Protein AF-A0A7S1GRC2-F1 (afdb_monomer_lite)

Structure (mmCIF, N/CA/C/O backbone):
data_AF-A0A7S1GRC2-F1
#
_entry.id   AF-A0A7S1GRC2-F1
#
loop_
_atom_site.group_PDB
_atom_site.id
_atom_site.type_symbol
_atom_site.label_atom_id
_atom_site.label_alt_id
_atom_site.label_comp_id
_atom_site.label_asym_id
_atom_site.label_entity_id
_atom_site.label_seq_id
_atom_site.pdbx_PDB_ins_code
_atom_site.Cartn_x
_atom_site.Cartn_y
_atom_site.Cartn_z
_atom_site.occupancy
_atom_site.B_iso_or_equiv
_atom_site.auth_seq_id
_atom_site.auth_comp_id
_atom_site.auth_asym_id
_atom_site.auth_atom_id
_atom_site.pdbx_PDB_model_num
ATOM 1 N N . LEU A 1 1 ? -17.368 13.364 -3.546 1.00 74.38 1 LEU A N 1
ATOM 2 C CA . LEU A 1 1 ? -16.941 11.972 -3.269 1.00 74.38 1 LEU A CA 1
ATOM 3 C C . LEU A 1 1 ? -17.022 11.091 -4.507 1.00 74.38 1 LEU A C 1
ATOM 5 O O . LEU A 1 1 ? -15.966 10.751 -5.001 1.00 74.38 1 LEU A O 1
ATOM 9 N N . LEU A 1 2 ? -18.201 10.798 -5.073 1.00 79.88 2 LEU A N 1
ATOM 10 C CA . LEU A 1 2 ? -18.276 10.010 -6.320 1.00 79.88 2 LEU A CA 1
ATOM 11 C C . LEU A 1 2 ? -17.479 10.641 -7.474 1.00 79.88 2 LEU A C 1
ATOM 13 O O . LEU A 1 2 ? -16.689 9.953 -8.098 1.00 79.88 2 LEU A O 1
ATOM 17 N N . ILE A 1 3 ? -17.599 11.959 -7.668 1.00 84.06 3 ILE A N 1
ATOM 18 C CA . ILE A 1 3 ? -16.832 12.706 -8.683 1.00 84.06 3 ILE A CA 1
ATOM 19 C C . ILE A 1 3 ? -15.316 12.552 -8.474 1.00 84.06 3 ILE A C 1
ATOM 21 O O . ILE A 1 3 ? -14.601 12.247 -9.416 1.00 84.06 3 ILE A O 1
ATOM 25 N N . ILE A 1 4 ? -14.846 12.697 -7.232 1.00 82.44 4 ILE A N 1
ATOM 26 C CA . ILE A 1 4 ? -13.431 12.548 -6.846 1.00 82.44 4 ILE A CA 1
ATOM 27 C C . ILE A 1 4 ? -12.930 11.138 -7.182 1.00 82.44 4 ILE A C 1
ATOM 29 O O . ILE A 1 4 ? -11.916 10.976 -7.848 1.00 82.44 4 ILE A O 1
ATOM 33 N N . ILE A 1 5 ? -13.694 10.111 -6.798 1.00 81.12 5 ILE A N 1
ATOM 34 C CA . ILE A 1 5 ? -13.355 8.709 -7.069 1.00 81.12 5 ILE A CA 1
ATOM 35 C C . ILE A 1 5 ? -13.265 8.454 -8.578 1.00 81.12 5 ILE A C 1
ATOM 37 O O . ILE A 1 5 ? -12.352 7.769 -9.026 1.00 81.12 5 ILE A O 1
ATOM 41 N N . THR A 1 6 ? -14.181 9.013 -9.374 1.00 83.44 6 THR A N 1
ATOM 42 C CA . THR A 1 6 ? -14.139 8.873 -10.835 1.00 83.44 6 THR A CA 1
ATOM 43 C C . THR A 1 6 ? -12.935 9.590 -11.447 1.00 83.44 6 THR A C 1
ATOM 45 O O . THR A 1 6 ? -12.324 9.040 -12.361 1.00 83.44 6 THR A O 1
ATOM 48 N N . ILE A 1 7 ? -12.558 10.770 -10.939 1.00 85.88 7 ILE A N 1
ATOM 49 C CA . ILE A 1 7 ? -11.362 11.496 -11.396 1.00 85.88 7 ILE A CA 1
ATOM 50 C C . ILE A 1 7 ? -10.105 10.673 -11.104 1.00 85.88 7 ILE A C 1
ATOM 52 O O . ILE A 1 7 ? -9.347 10.392 -12.033 1.00 85.88 7 ILE A O 1
ATOM 56 N N . ILE A 1 8 ? -9.936 10.198 -9.866 1.00 84.00 8 ILE A N 1
ATOM 57 C CA . ILE A 1 8 ? -8.804 9.346 -9.471 1.00 84.00 8 ILE A CA 1
ATOM 58 C C . ILE A 1 8 ? -8.753 8.084 -10.343 1.00 84.00 8 ILE A C 1
ATOM 60 O O . ILE A 1 8 ? -7.721 7.787 -10.936 1.00 84.00 8 ILE A O 1
ATOM 64 N N . ALA A 1 9 ? -9.882 7.385 -10.510 1.00 82.69 9 ALA A N 1
ATOM 65 C CA . ALA A 1 9 ? -9.953 6.181 -11.340 1.00 82.69 9 ALA A CA 1
ATOM 66 C C . ALA A 1 9 ? -9.600 6.449 -12.814 1.00 82.69 9 ALA A C 1
ATOM 68 O O . ALA A 1 9 ? -8.971 5.614 -13.461 1.00 82.69 9 ALA A O 1
ATOM 69 N N . SER A 1 10 ? -9.983 7.610 -13.353 1.00 84.94 10 SER A N 1
ATOM 70 C CA . SER A 1 10 ? -9.620 8.000 -14.718 1.00 84.94 10 SER A CA 1
ATOM 71 C C . SER A 1 10 ? -8.130 8.330 -14.863 1.00 84.94 10 SER A C 1
ATOM 73 O O . SER A 1 10 ? -7.531 7.972 -15.876 1.00 84.94 10 SER A O 1
ATOM 75 N N . GLY A 1 11 ? -7.524 8.954 -13.847 1.00 83.38 11 GLY A N 1
ATOM 76 C CA . GLY A 1 11 ? -6.090 9.239 -13.807 1.00 83.38 11 GLY A CA 1
ATOM 77 C C . GLY A 1 11 ? -5.256 7.958 -13.751 1.00 83.38 11 GLY A C 1
ATOM 78 O O . GLY A 1 11 ? -4.355 7.792 -14.569 1.00 83.38 11 GLY A O 1
ATOM 79 N N . GLU A 1 12 ? -5.635 7.016 -12.884 1.00 82.19 12 GLU A N 1
ATOM 80 C CA . GLU A 1 12 ? -5.049 5.666 -12.803 1.00 82.19 12 GLU A CA 1
ATOM 81 C C . GLU A 1 12 ? -5.213 4.875 -14.109 1.00 82.19 12 GLU A C 1
ATOM 83 O O . GLU A 1 12 ? -4.323 4.150 -14.543 1.00 82.19 12 GLU A O 1
ATOM 88 N N . PHE A 1 13 ? -6.351 5.006 -14.790 1.00 82.94 13 PHE A N 1
ATOM 89 C CA . PHE A 1 13 ? -6.521 4.359 -16.089 1.00 82.94 13 PHE A CA 1
ATOM 90 C C . PHE A 1 13 ? -5.575 4.953 -17.144 1.00 82.94 13 PHE A C 1
ATOM 92 O O . PHE A 1 13 ? -5.016 4.224 -17.965 1.00 82.94 13 PHE A O 1
ATOM 99 N N . LEU A 1 14 ? -5.361 6.271 -17.115 1.00 83.88 14 LEU A N 1
ATOM 100 C CA . LEU A 1 14 ? -4.485 6.957 -18.062 1.00 83.88 14 LEU A CA 1
ATOM 101 C C . LEU A 1 14 ? -3.005 6.595 -17.866 1.00 83.88 14 LEU A C 1
ATOM 103 O O . LEU A 1 14 ? -2.286 6.467 -18.859 1.00 83.88 14 LEU A O 1
ATOM 107 N N . THR A 1 15 ? -2.554 6.401 -16.622 1.00 80.56 15 THR A N 1
ATOM 108 C CA . THR A 1 15 ? -1.181 5.949 -16.340 1.00 80.56 15 THR A CA 1
ATOM 109 C C . THR A 1 15 ? -0.932 4.561 -16.929 1.00 80.56 15 THR A C 1
ATOM 111 O O . THR A 1 15 ? 0.068 4.366 -17.618 1.00 80.56 15 THR A O 1
ATOM 114 N N . VAL A 1 16 ? -1.892 3.640 -16.794 1.00 78.44 16 VAL A N 1
ATOM 115 C CA . VAL A 1 16 ? -1.813 2.280 -17.361 1.00 78.44 16 VAL A CA 1
ATOM 116 C C . VAL A 1 16 ? -1.774 2.281 -18.893 1.00 78.44 16 VAL A C 1
ATOM 118 O O . VAL A 1 16 ? -1.035 1.500 -19.489 1.00 78.44 16 VAL A O 1
ATOM 121 N N . VAL A 1 17 ? -2.541 3.156 -19.550 1.00 80.00 17 VAL A N 1
ATOM 122 C CA . VAL A 1 17 ? -2.532 3.283 -21.023 1.00 80.00 17 VAL A CA 1
ATOM 123 C C . VAL A 1 17 ? -1.192 3.819 -21.544 1.00 80.00 17 VAL A C 1
ATOM 125 O O . VAL A 1 17 ? -0.809 3.526 -22.676 1.00 80.00 17 VAL A O 1
ATOM 128 N N . GLY A 1 18 ? -0.478 4.610 -20.740 1.00 73.19 18 GLY A N 1
ATOM 129 C CA . GLY A 1 18 ? 0.825 5.172 -21.097 1.00 73.19 18 GLY A CA 1
ATOM 130 C C . GLY A 1 18 ? 2.000 4.192 -21.001 1.00 73.19 18 GLY A C 1
ATOM 131 O O . GLY A 1 18 ? 3.103 4.565 -21.418 1.00 73.19 18 GLY A O 1
ATOM 132 N N . GLU A 1 19 ? 1.773 2.989 -20.469 1.00 75.50 19 GLU A N 1
ATOM 133 C CA . GLU A 1 19 ? 2.795 1.980 -20.191 1.00 75.50 19 GLU A CA 1
ATOM 134 C C . GLU A 1 19 ? 3.160 1.173 -21.449 1.00 75.50 19 GLU A C 1
ATOM 136 O O . GLU A 1 19 ? 2.293 0.635 -22.141 1.00 75.50 19 GLU A O 1
ATOM 141 N N . THR A 1 20 ? 4.455 1.056 -21.753 1.00 68.88 20 THR A N 1
ATOM 142 C CA . THR A 1 20 ? 4.938 0.367 -22.965 1.00 68.88 20 THR A CA 1
ATOM 143 C C . THR A 1 20 ? 4.944 -1.159 -22.841 1.00 68.88 20 THR A C 1
ATOM 145 O O . THR A 1 20 ? 4.831 -1.843 -23.855 1.00 68.88 20 THR A O 1
ATOM 148 N N . ASP A 1 21 ? 5.008 -1.696 -21.618 1.00 76.88 21 ASP A N 1
ATOM 149 C CA . ASP A 1 21 ? 5.055 -3.137 -21.316 1.00 76.88 21 ASP A CA 1
ATOM 150 C C . ASP A 1 21 ? 3.775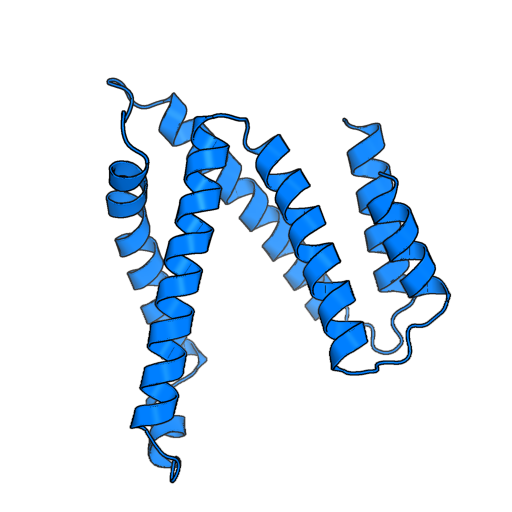 -3.630 -20.620 1.00 76.88 21 ASP A C 1
ATOM 152 O O . ASP A 1 21 ? 3.798 -4.299 -19.580 1.00 76.88 21 ASP A O 1
ATOM 156 N N . PHE A 1 22 ? 2.615 -3.302 -21.192 1.00 79.12 22 PHE A N 1
ATOM 157 C CA . PHE A 1 22 ? 1.337 -3.679 -20.596 1.00 79.12 22 PHE A CA 1
ATOM 158 C C . PHE A 1 22 ? 1.126 -5.206 -20.572 1.00 79.12 22 PHE A C 1
ATOM 160 O O . PHE A 1 22 ? 1.019 -5.869 -21.607 1.00 79.12 22 PHE A O 1
ATOM 167 N N . LYS A 1 23 ? 0.984 -5.769 -19.364 1.00 86.75 23 LYS A N 1
ATOM 168 C CA . LYS A 1 23 ? 0.609 -7.173 -19.134 1.00 86.75 23 LYS A CA 1
ATOM 169 C C . LYS A 1 23 ? -0.771 -7.261 -18.493 1.00 86.75 23 LYS A C 1
ATOM 171 O O . LYS A 1 23 ? -0.937 -6.974 -17.309 1.00 86.75 23 LYS A O 1
ATOM 176 N N . LEU A 1 24 ? -1.742 -7.776 -19.248 1.00 85.62 24 LEU A N 1
ATOM 177 C CA . LEU A 1 24 ? -3.136 -7.883 -18.804 1.00 85.62 24 LEU A CA 1
ATOM 178 C C . LEU A 1 24 ? -3.306 -8.708 -17.517 1.00 85.62 24 LEU A C 1
ATOM 180 O O . LEU A 1 24 ? -4.114 -8.355 -16.662 1.00 85.62 24 LEU A O 1
ATOM 184 N N . ILE A 1 25 ? -2.525 -9.780 -17.348 1.00 89.94 25 ILE A N 1
ATOM 185 C CA . ILE A 1 25 ? -2.598 -10.616 -16.142 1.00 89.94 25 ILE A CA 1
ATOM 186 C C . ILE A 1 25 ? -2.172 -9.844 -14.884 1.00 89.94 25 ILE A C 1
ATOM 188 O O . ILE A 1 25 ? -2.828 -9.957 -13.852 1.00 89.94 25 ILE A O 1
ATOM 192 N N . ALA A 1 26 ? -1.124 -9.019 -14.984 1.00 86.00 26 ALA A N 1
ATOM 193 C CA . ALA A 1 26 ? -0.628 -8.211 -13.874 1.00 86.00 26 ALA A CA 1
ATOM 194 C C . ALA A 1 26 ? -1.633 -7.108 -13.528 1.00 86.00 26 ALA A C 1
ATOM 196 O O . ALA A 1 26 ? -1.950 -6.906 -12.359 1.00 86.00 26 ALA A O 1
ATOM 197 N N . PHE A 1 27 ? -2.216 -6.472 -14.548 1.00 85.12 27 PHE A N 1
ATOM 198 C CA . PHE A 1 27 ? -3.284 -5.494 -14.361 1.00 85.12 27 PHE A CA 1
ATOM 199 C C . PHE A 1 27 ? -4.488 -6.088 -13.612 1.00 85.12 27 PHE A C 1
ATOM 201 O O . PHE A 1 27 ? -4.953 -5.514 -12.627 1.00 85.12 27 PHE A O 1
ATOM 208 N N . LEU A 1 28 ? -4.959 -7.274 -14.019 1.00 89.06 28 LEU A N 1
ATOM 209 C CA . LEU A 1 28 ? -6.089 -7.934 -13.361 1.00 89.06 28 LEU A CA 1
ATOM 210 C C . LEU A 1 28 ? -5.763 -8.327 -11.909 1.00 89.06 28 LEU A C 1
ATOM 212 O O . LEU A 1 28 ? -6.612 -8.189 -11.028 1.00 89.06 28 LEU A O 1
ATOM 216 N N . GLN A 1 29 ? -4.533 -8.780 -11.647 1.00 89.56 29 GLN A N 1
ATOM 217 C CA . GLN A 1 29 ? -4.061 -9.085 -10.293 1.00 89.56 29 GLN A CA 1
ATOM 218 C C . GLN A 1 29 ? -4.017 -7.837 -9.403 1.00 89.56 29 GLN A C 1
ATOM 220 O O . GLN A 1 29 ? -4.497 -7.897 -8.270 1.00 89.56 29 GLN A O 1
ATOM 225 N N . CYS A 1 30 ? -3.519 -6.704 -9.908 1.00 87.25 30 CYS A N 1
ATOM 226 C CA . CYS A 1 30 ? -3.522 -5.431 -9.181 1.00 87.25 30 CYS A CA 1
ATOM 227 C C . CYS A 1 30 ? -4.949 -4.957 -8.866 1.00 87.25 30 CYS A C 1
ATOM 229 O O . CYS A 1 30 ? -5.231 -4.554 -7.736 1.00 87.25 30 CYS A O 1
ATOM 231 N N . LEU A 1 31 ? -5.873 -5.072 -9.825 1.00 86.88 31 LEU A N 1
ATOM 232 C CA . LEU A 1 31 ? -7.274 -4.694 -9.629 1.00 86.88 31 LEU A CA 1
ATOM 233 C C . LEU A 1 31 ? -7.957 -5.567 -8.564 1.00 86.88 31 LEU A C 1
ATOM 235 O O . LEU A 1 31 ? -8.640 -5.052 -7.675 1.00 86.88 31 LEU A O 1
ATOM 239 N N . ALA A 1 32 ? -7.723 -6.882 -8.602 1.00 90.12 32 ALA A N 1
ATOM 240 C CA . ALA A 1 32 ? -8.225 -7.802 -7.585 1.00 90.12 32 ALA A CA 1
ATOM 241 C C . ALA A 1 32 ? -7.626 -7.506 -6.197 1.00 90.12 32 ALA A C 1
ATOM 243 O O . ALA A 1 32 ? -8.356 -7.486 -5.202 1.00 90.12 32 ALA A O 1
ATOM 244 N N . ALA A 1 33 ? -6.320 -7.227 -6.123 1.00 88.56 33 ALA A N 1
ATOM 245 C CA . ALA A 1 33 ? -5.637 -6.878 -4.879 1.00 88.56 33 ALA A CA 1
ATOM 246 C C . ALA A 1 33 ? -6.183 -5.577 -4.265 1.00 88.56 33 ALA A C 1
ATOM 248 O O . ALA A 1 33 ? -6.447 -5.534 -3.062 1.00 88.56 33 ALA A O 1
ATOM 249 N N . SER A 1 34 ? -6.422 -4.549 -5.085 1.00 86.06 34 SER A N 1
ATOM 250 C CA . SER A 1 34 ? -7.010 -3.279 -4.640 1.00 86.06 34 SER A CA 1
ATOM 251 C C . SER A 1 34 ? -8.427 -3.471 -4.085 1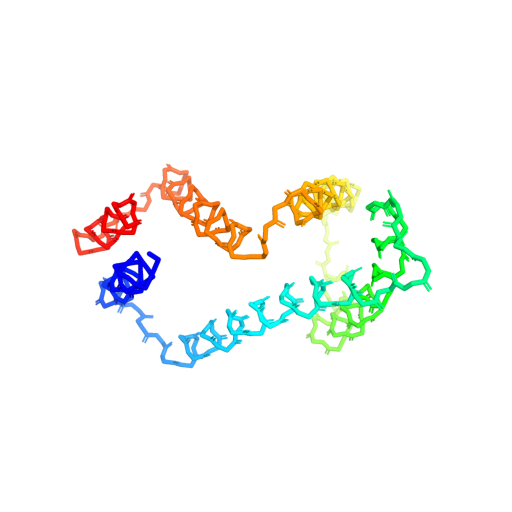.00 86.06 34 SER A C 1
ATOM 253 O O . SER A 1 34 ? -8.730 -3.023 -2.975 1.00 86.06 34 SER A O 1
ATOM 255 N N . CYS A 1 35 ? -9.268 -4.250 -4.778 1.00 87.62 35 CYS A N 1
ATOM 256 C CA . CYS A 1 35 ? -10.611 -4.589 -4.304 1.00 87.62 35 CYS A CA 1
ATOM 257 C C . CYS A 1 35 ? -10.578 -5.308 -2.941 1.00 87.62 35 CYS A C 1
ATOM 259 O O . CYS A 1 35 ? -11.291 -4.920 -2.011 1.00 87.62 35 CYS A O 1
ATOM 261 N N . MET A 1 36 ? -9.699 -6.304 -2.786 1.00 89.00 36 MET A N 1
ATOM 262 C CA . MET A 1 36 ? -9.530 -7.034 -1.523 1.00 89.00 36 MET A CA 1
ATOM 263 C C . MET A 1 36 ? -8.965 -6.153 -0.400 1.00 89.00 36 MET A C 1
ATOM 265 O O . MET A 1 36 ? -9.360 -6.305 0.757 1.00 89.00 36 MET A O 1
ATOM 269 N N . SER A 1 37 ? -8.083 -5.202 -0.718 1.00 86.25 37 SER A N 1
ATOM 270 C CA . SER A 1 37 ? -7.566 -4.223 0.246 1.00 86.25 37 SER A CA 1
ATOM 271 C C . SER A 1 37 ? -8.674 -3.293 0.758 1.00 86.25 37 SER A C 1
ATOM 273 O O . SER A 1 37 ? -8.820 -3.109 1.971 1.00 86.25 37 SER A O 1
ATOM 275 N N . GLY A 1 38 ? -9.529 -2.785 -0.137 1.00 85.69 38 GLY A N 1
ATOM 276 C CA . GLY A 1 38 ? -10.707 -1.994 0.237 1.00 85.69 38 GLY A CA 1
ATOM 277 C C . GLY A 1 38 ? -11.706 -2.793 1.082 1.00 85.69 38 GLY A C 1
ATOM 278 O O . GLY A 1 38 ? -12.177 -2.322 2.124 1.00 85.69 38 GLY A O 1
ATOM 279 N N . ALA A 1 39 ? -11.972 -4.046 0.700 1.00 87.00 39 ALA A N 1
ATOM 280 C CA . ALA A 1 39 ? -12.803 -4.962 1.481 1.00 87.00 39 ALA A CA 1
ATOM 281 C C . ALA A 1 39 ? -12.221 -5.206 2.885 1.00 87.00 39 ALA A C 1
ATOM 283 O O . ALA A 1 39 ? -12.946 -5.167 3.878 1.00 87.00 39 ALA A O 1
ATOM 284 N N . ARG A 1 40 ? -10.900 -5.385 3.010 1.00 86.69 40 ARG A N 1
ATOM 285 C CA . ARG A 1 40 ? -10.240 -5.559 4.311 1.00 86.69 40 ARG A CA 1
ATOM 286 C C . ARG A 1 40 ? -10.503 -4.376 5.236 1.00 86.69 40 ARG A C 1
ATOM 288 O O . ARG A 1 40 ? -10.900 -4.581 6.382 1.00 86.69 40 ARG A O 1
ATOM 295 N N . TRP A 1 41 ? -10.271 -3.152 4.772 1.00 84.19 41 TRP A N 1
ATOM 296 C CA . TRP A 1 41 ? -10.412 -1.972 5.626 1.00 84.19 41 TRP A CA 1
ATOM 297 C C . TRP A 1 41 ? -11.859 -1.680 6.009 1.00 84.19 41 TRP A C 1
ATOM 299 O O . TRP A 1 41 ? -12.125 -1.322 7.156 1.00 84.19 41 TRP A O 1
ATOM 309 N N . THR A 1 42 ? -12.800 -1.910 5.097 1.00 86.38 42 THR A N 1
ATOM 310 C CA . THR A 1 42 ? -14.233 -1.789 5.399 1.00 86.38 42 THR A CA 1
ATOM 311 C C . THR A 1 42 ? -14.692 -2.845 6.406 1.00 86.38 42 THR A C 1
ATOM 313 O O . THR A 1 42 ? -15.357 -2.496 7.379 1.00 86.38 42 THR A O 1
ATOM 316 N N . LEU A 1 43 ? -14.267 -4.107 6.269 1.00 84.69 43 LEU A N 1
ATOM 317 C CA . LEU A 1 43 ? -14.553 -5.163 7.250 1.00 84.69 43 LEU A CA 1
ATOM 318 C C . LEU A 1 43 ? -13.934 -4.875 8.622 1.00 84.69 43 LEU A C 1
ATOM 320 O O . LEU A 1 43 ? -14.576 -5.107 9.644 1.00 84.69 43 LEU A O 1
ATOM 324 N N . VAL A 1 44 ? -12.704 -4.355 8.665 1.00 84.56 44 VAL A N 1
ATOM 325 C CA . VAL A 1 44 ? -12.055 -3.927 9.915 1.00 84.56 44 VAL A CA 1
ATOM 326 C C . VAL A 1 44 ? -12.855 -2.808 10.576 1.00 84.56 44 VAL A C 1
ATOM 328 O O . VAL A 1 44 ? -13.117 -2.890 11.776 1.00 84.56 44 VAL A O 1
ATOM 331 N N . GLN A 1 45 ? -13.286 -1.805 9.808 1.00 82.25 45 GLN A N 1
ATOM 332 C CA . GLN A 1 45 ? -14.114 -0.720 10.328 1.00 82.25 45 GLN A CA 1
ATOM 333 C C . GLN A 1 45 ? -15.449 -1.248 10.874 1.00 82.25 45 GLN A C 1
ATOM 335 O O . GLN A 1 45 ? -15.806 -0.922 12.005 1.00 82.25 45 GLN A O 1
ATOM 340 N N . LEU A 1 46 ? -16.153 -2.099 10.118 1.00 82.69 46 LEU A N 1
ATOM 341 C CA . LEU A 1 46 ? -17.410 -2.716 10.556 1.00 82.69 46 LEU A CA 1
ATOM 342 C C . LEU A 1 46 ? -17.218 -3.532 11.833 1.00 82.69 46 LEU A C 1
ATOM 344 O O . LEU A 1 46 ? -18.005 -3.408 12.767 1.00 82.69 46 LEU A O 1
ATOM 348 N N . LYS A 1 47 ? -16.139 -4.321 11.909 1.00 80.50 47 LYS A N 1
ATOM 349 C CA . LYS A 1 47 ? -15.827 -5.113 13.097 1.00 80.50 47 LYS A CA 1
ATOM 350 C C . LYS A 1 47 ? -15.608 -4.206 14.303 1.00 80.50 47 LYS A C 1
ATOM 352 O O . LYS A 1 47 ? -16.263 -4.411 15.313 1.00 80.50 47 LYS A O 1
ATOM 357 N N . ILE A 1 48 ? -14.778 -3.169 14.185 1.00 77.62 48 ILE A N 1
ATOM 358 C CA . ILE A 1 48 ? -14.535 -2.206 15.274 1.00 77.62 48 ILE A CA 1
ATOM 359 C C . ILE A 1 48 ? -15.841 -1.548 15.746 1.00 77.62 48 ILE A C 1
ATOM 361 O O . ILE A 1 48 ? -16.041 -1.413 16.949 1.00 77.62 48 ILE A O 1
ATOM 365 N N . GLN A 1 49 ? -16.735 -1.182 14.823 1.00 75.38 49 GLN A N 1
ATOM 366 C CA . GLN A 1 49 ? -18.028 -0.568 15.150 1.00 75.38 49 GLN A CA 1
ATOM 367 C C . GLN A 1 49 ? -19.033 -1.549 15.774 1.00 75.38 49 GLN A C 1
ATOM 369 O O . GLN A 1 49 ? -19.888 -1.128 16.543 1.00 7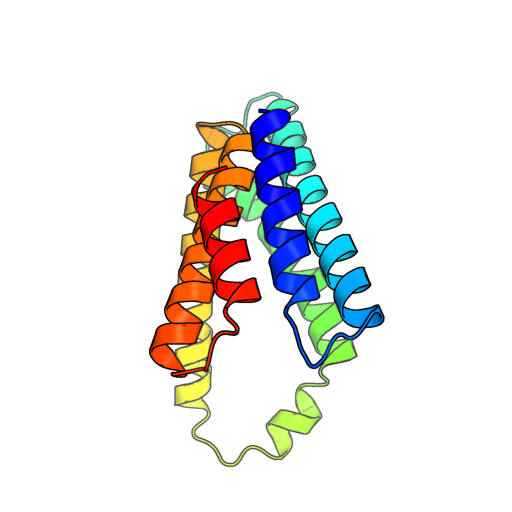5.38 49 GLN A O 1
ATOM 374 N N . SER A 1 50 ? -18.936 -2.840 15.449 1.00 74.56 50 SER A N 1
ATOM 375 C CA . SER A 1 50 ? -19.851 -3.888 15.926 1.00 74.56 50 SER A CA 1
ATOM 376 C C . SER A 1 50 ? -19.503 -4.490 17.294 1.00 74.56 50 SER A C 1
ATOM 378 O O . SER A 1 50 ? -20.260 -5.322 17.788 1.00 74.56 50 SER A O 1
ATOM 380 N N . LEU A 1 51 ? -18.353 -4.147 17.894 1.00 70.31 51 LEU A N 1
ATOM 381 C CA . LEU A 1 51 ? -17.960 -4.707 19.191 1.00 70.31 51 LEU A CA 1
ATOM 382 C C . LEU A 1 51 ? -18.568 -3.916 20.362 1.00 70.31 51 LEU A C 1
ATOM 384 O O . LEU A 1 51 ? -18.228 -2.756 20.576 1.00 70.31 51 LEU A O 1
ATOM 388 N N . ASP A 1 52 ? -19.390 -4.603 21.160 1.00 54.41 52 ASP A N 1
ATOM 389 C CA . ASP A 1 52 ? -19.890 -4.173 22.471 1.00 54.41 52 ASP A CA 1
ATOM 390 C C . ASP A 1 52 ? -19.195 -4.984 23.586 1.00 54.41 52 ASP A C 1
ATOM 392 O O . ASP A 1 52 ? -19.380 -6.203 23.645 1.00 54.41 52 ASP A O 1
ATOM 396 N N . PRO A 1 53 ? -18.410 -4.382 24.502 1.00 60.56 53 PRO A N 1
ATOM 397 C CA . PRO A 1 53 ? -18.032 -2.973 24.598 1.00 60.56 53 PRO A CA 1
ATOM 398 C C . PRO A 1 53 ? -16.998 -2.563 23.529 1.00 60.56 53 PRO A C 1
ATOM 400 O O . PRO A 1 53 ? -16.183 -3.391 23.109 1.00 60.56 53 PRO A O 1
ATOM 403 N N . PRO A 1 54 ? -16.955 -1.275 23.141 1.00 60.09 54 PRO A N 1
ATOM 404 C CA . PRO A 1 54 ? -16.032 -0.791 22.121 1.00 60.09 54 PRO A CA 1
ATOM 405 C C . PRO A 1 54 ? -14.587 -1.044 22.553 1.00 60.09 54 PRO A C 1
ATOM 407 O O . PRO A 1 54 ? -14.190 -0.674 23.665 1.00 60.09 54 PRO A O 1
ATOM 410 N N . LEU A 1 55 ? -13.773 -1.657 21.681 1.00 57.97 55 LEU A N 1
ATOM 411 C CA . LEU A 1 55 ? -12.332 -1.761 21.922 1.00 57.97 55 LEU A CA 1
ATOM 412 C C . LEU A 1 55 ? -11.757 -0.348 22.010 1.00 57.97 55 LEU A C 1
ATOM 414 O O . LEU A 1 55 ? -11.562 0.332 21.007 1.00 57.97 55 LEU A O 1
ATOM 418 N N . LYS A 1 56 ? -11.457 0.085 23.235 1.00 57.44 56 LYS A N 1
ATOM 419 C CA . LYS A 1 56 ? -10.956 1.434 23.520 1.00 57.44 56 LYS A CA 1
ATOM 420 C C . LYS A 1 56 ? -9.535 1.685 23.008 1.00 57.44 56 LYS A C 1
ATOM 422 O O . LYS A 1 56 ? -9.061 2.812 23.099 1.00 57.44 56 LYS A O 1
ATOM 427 N N . THR A 1 57 ? -8.823 0.669 22.513 1.00 66.44 57 THR A N 1
ATOM 428 C CA . THR A 1 57 ? -7.393 0.798 22.208 1.00 66.44 57 THR A CA 1
ATOM 429 C C . THR A 1 57 ? -7.010 0.108 20.906 1.00 66.44 57 THR A C 1
ATOM 431 O O . THR A 1 57 ? -7.132 -1.106 20.761 1.00 66.44 57 THR A O 1
ATOM 434 N N . MET A 1 58 ? -6.441 0.899 20.001 1.00 67.56 58 MET A N 1
ATOM 435 C CA . MET A 1 58 ? -5.855 0.507 18.718 1.00 67.56 58 MET A CA 1
ATOM 436 C C . MET A 1 58 ? -4.924 -0.711 18.810 1.00 67.56 58 MET A C 1
ATOM 438 O O . MET A 1 58 ? -4.974 -1.634 17.996 1.00 67.56 58 MET A O 1
ATOM 442 N N . LEU A 1 59 ? -4.114 -0.738 19.870 1.00 70.56 59 LEU A N 1
ATOM 443 C CA . LEU A 1 59 ? -3.163 -1.804 20.155 1.00 70.56 59 LEU A CA 1
ATOM 444 C C . LEU A 1 59 ? -3.854 -3.148 20.439 1.00 70.56 59 LEU A C 1
ATOM 446 O O . LEU A 1 59 ? -3.318 -4.194 20.083 1.00 70.56 59 LEU A O 1
ATOM 450 N N . ALA A 1 60 ? -5.051 -3.139 21.038 1.00 74.38 60 ALA A N 1
ATOM 451 C CA . ALA A 1 60 ? -5.805 -4.360 21.321 1.00 74.38 60 ALA A CA 1
ATOM 452 C C . ALA A 1 60 ? -6.338 -4.992 20.027 1.00 74.38 60 ALA A C 1
ATOM 454 O O . ALA A 1 60 ? -6.196 -6.198 19.827 1.00 74.38 60 ALA A O 1
ATOM 455 N N . THR A 1 61 ? -6.863 -4.174 19.111 1.00 74.44 61 THR A N 1
ATOM 456 C CA . THR A 1 61 ? -7.319 -4.627 17.790 1.00 74.44 61 THR A CA 1
ATOM 457 C C . THR A 1 61 ? -6.150 -5.180 16.976 1.00 74.44 61 THR A C 1
ATOM 459 O O . THR A 1 61 ? -6.221 -6.301 16.470 1.00 74.44 61 THR A O 1
ATOM 462 N N . MET A 1 62 ? -5.027 -4.456 16.922 1.00 78.12 62 MET A N 1
ATOM 463 C CA . MET A 1 62 ? -3.823 -4.918 16.228 1.00 78.12 62 MET A CA 1
ATOM 464 C C . MET A 1 62 ? -3.296 -6.232 16.814 1.00 78.12 62 MET A C 1
ATOM 466 O O . MET A 1 62 ? -2.963 -7.139 16.058 1.00 78.12 62 MET A O 1
ATOM 470 N N . ARG A 1 63 ? -3.279 -6.385 18.144 1.00 79.75 63 ARG A N 1
ATOM 471 C CA . ARG A 1 63 ? -2.819 -7.614 18.808 1.00 79.75 63 ARG A CA 1
ATOM 472 C C . ARG A 1 63 ? -3.672 -8.838 18.466 1.00 79.75 63 ARG A C 1
ATOM 474 O O . ARG A 1 63 ? -3.143 -9.943 18.450 1.00 79.75 63 ARG A O 1
ATOM 481 N N . ILE A 1 64 ? -4.961 -8.654 18.188 1.00 80.50 64 ILE A N 1
ATOM 482 C CA . ILE A 1 64 ? -5.862 -9.744 17.785 1.00 80.50 64 ILE A CA 1
ATOM 483 C C . ILE A 1 64 ? -5.685 -10.079 16.297 1.00 80.50 64 ILE A C 1
ATOM 485 O O . ILE A 1 64 ? -5.668 -11.253 15.931 1.00 80.50 64 ILE A O 1
ATOM 489 N N . LEU A 1 65 ? -5.531 -9.072 15.430 1.00 79.75 65 LEU A N 1
ATOM 490 C CA . LEU A 1 65 ? -5.441 -9.284 13.980 1.00 79.75 65 LEU A CA 1
ATOM 491 C C . LEU A 1 65 ? -4.039 -9.708 13.512 1.00 79.75 65 LEU A C 1
ATOM 493 O O . LEU A 1 65 ? -3.920 -10.604 12.674 1.00 79.75 65 LEU A O 1
ATOM 497 N N . ALA A 1 66 ? -2.981 -9.106 14.055 1.00 83.94 66 ALA A N 1
ATOM 498 C CA . ALA A 1 66 ? -1.593 -9.351 13.660 1.00 83.94 66 ALA A CA 1
ATOM 499 C C . ALA A 1 66 ? -1.162 -10.833 13.674 1.00 83.94 66 ALA A C 1
ATOM 501 O O . ALA A 1 66 ? -0.558 -11.256 12.686 1.00 83.94 66 ALA A O 1
ATOM 502 N N . PRO A 1 67 ? -1.465 -11.657 14.700 1.00 85.06 67 PRO A N 1
ATOM 503 C CA . PRO A 1 67 ? -1.044 -13.058 14.695 1.00 85.06 67 PRO A CA 1
ATOM 504 C C . PRO A 1 67 ? -1.705 -13.859 13.570 1.00 85.06 67 PRO A C 1
ATOM 506 O O . PRO A 1 67 ? -1.040 -14.670 12.933 1.00 85.06 67 PRO A O 1
ATOM 509 N N . SER A 1 68 ? -2.981 -13.593 13.267 1.00 86.56 68 SER A N 1
ATOM 510 C CA . SER A 1 68 ? -3.676 -14.275 12.168 1.00 86.56 68 SER A CA 1
ATOM 511 C C . SER A 1 68 ? -3.077 -13.923 10.800 1.00 86.56 68 SER A C 1
ATOM 513 O O . SER A 1 68 ? -2.827 -14.814 9.991 1.00 86.56 68 SER A O 1
ATOM 515 N N . MET A 1 69 ? -2.759 -12.643 10.574 1.00 86.94 69 MET A N 1
ATOM 516 C CA . MET A 1 69 ? -2.132 -12.170 9.335 1.00 86.94 69 MET A CA 1
ATOM 517 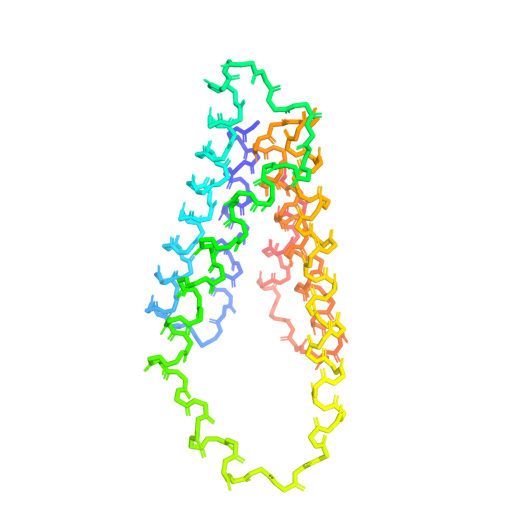C C . MET A 1 69 ? -0.715 -12.725 9.172 1.00 86.94 69 MET A C 1
ATOM 519 O O . MET A 1 69 ? -0.352 -13.170 8.085 1.00 86.94 69 MET A O 1
ATOM 523 N N . SER A 1 70 ? 0.063 -12.746 10.259 1.00 88.75 70 SER A N 1
ATOM 524 C CA . SER A 1 70 ? 1.419 -13.298 10.276 1.00 88.75 70 SER A CA 1
ATOM 525 C C . SER A 1 70 ? 1.428 -14.790 9.940 1.00 88.75 70 SER A C 1
ATOM 527 O O . SER A 1 70 ? 2.198 -15.211 9.084 1.00 88.75 70 SER A O 1
ATOM 529 N N . LEU A 1 71 ? 0.529 -15.584 10.532 1.00 91.25 71 LEU A N 1
ATOM 530 C CA . LEU A 1 71 ? 0.438 -17.022 10.255 1.00 91.25 71 LEU A CA 1
ATOM 531 C C . LEU A 1 71 ? 0.118 -17.315 8.786 1.00 91.25 71 LEU A C 1
ATOM 533 O O . LEU A 1 71 ? 0.767 -18.162 8.173 1.00 91.25 71 LEU A O 1
ATOM 537 N N . ILE A 1 72 ? -0.855 -16.601 8.214 1.00 91.19 72 ILE A N 1
ATOM 538 C CA . ILE A 1 72 ? -1.258 -16.790 6.815 1.00 91.19 72 ILE A CA 1
ATOM 539 C C . ILE A 1 72 ? -0.123 -16.373 5.869 1.00 91.19 72 ILE A C 1
ATOM 541 O O . ILE A 1 72 ? 0.215 -17.125 4.955 1.00 91.19 72 ILE A O 1
ATOM 545 N N . MET A 1 73 ? 0.506 -15.216 6.110 1.00 87.88 73 MET A N 1
ATOM 546 C CA . MET A 1 73 ? 1.641 -14.751 5.304 1.00 87.88 73 MET A CA 1
ATOM 547 C C . MET A 1 73 ? 2.855 -15.670 5.416 1.00 87.88 73 MET A C 1
ATOM 549 O O . MET A 1 73 ? 3.494 -15.954 4.407 1.00 87.88 73 MET A O 1
ATOM 553 N N . LEU A 1 74 ? 3.151 -16.185 6.610 1.00 89.81 74 LEU A N 1
ATOM 554 C CA . LEU A 1 74 ? 4.240 -17.134 6.824 1.00 89.81 74 LEU A CA 1
ATOM 555 C C . LEU A 1 74 ? 3.996 -18.426 6.039 1.00 89.81 74 LEU A C 1
ATOM 557 O O . LEU A 1 74 ? 4.902 -18.918 5.368 1.00 89.81 74 LEU A O 1
ATOM 561 N N . PHE A 1 75 ? 2.770 -18.951 6.065 1.00 92.81 75 PHE A N 1
ATOM 562 C CA . PHE A 1 75 ? 2.414 -20.151 5.311 1.00 92.81 75 PHE A CA 1
ATOM 563 C C . PHE A 1 75 ? 2.522 -19.946 3.790 1.00 92.81 75 PHE A C 1
ATOM 565 O O . PHE A 1 75 ? 3.097 -20.782 3.086 1.00 92.81 75 PHE A O 1
ATOM 572 N N . LEU A 1 76 ? 2.013 -18.818 3.281 1.00 90.62 76 LEU A N 1
ATOM 573 C CA . LEU A 1 76 ? 2.116 -18.448 1.865 1.00 90.62 76 LEU A CA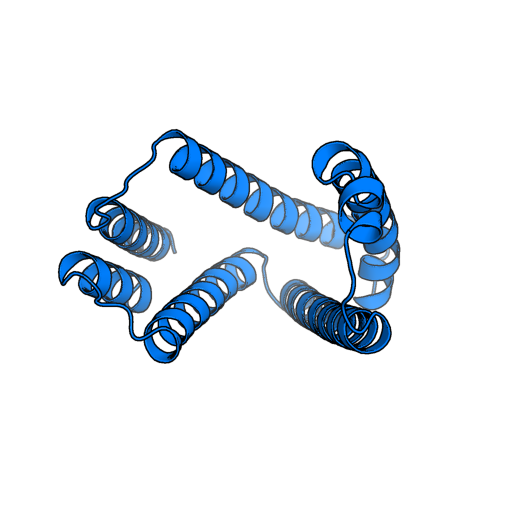 1
ATOM 5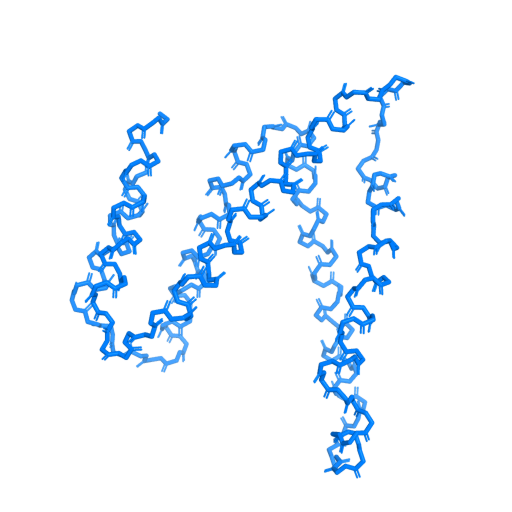74 C C . LEU A 1 76 ? 3.575 -18.250 1.436 1.00 90.62 76 LEU A C 1
ATOM 576 O O . LEU A 1 76 ? 3.981 -18.787 0.407 1.00 90.62 76 LEU A O 1
ATOM 580 N N . SER A 1 77 ? 4.372 -17.546 2.243 1.00 88.62 77 SER A N 1
ATOM 581 C CA . SER A 1 77 ? 5.793 -17.302 1.976 1.00 88.62 77 SER A CA 1
ATOM 582 C C . SER A 1 77 ? 6.590 -18.609 1.917 1.00 88.62 77 SER A C 1
ATOM 584 O O . SER A 1 77 ? 7.324 -18.832 0.955 1.00 88.62 77 SER A O 1
ATOM 586 N N . LEU A 1 78 ? 6.385 -19.531 2.868 1.00 87.94 78 LEU A N 1
ATOM 587 C CA . LEU A 1 78 ? 7.034 -20.848 2.839 1.00 87.94 78 LEU A CA 1
ATOM 588 C C . LEU A 1 78 ? 6.657 -21.659 1.592 1.00 87.94 78 LEU A C 1
ATOM 590 O O . LEU A 1 78 ? 7.517 -22.319 1.011 1.00 87.94 78 LEU A O 1
ATOM 594 N N . SER A 1 79 ? 5.389 -21.600 1.180 1.00 89.81 79 SER A N 1
ATOM 595 C CA . SER A 1 79 ? 4.876 -22.376 0.047 1.00 89.81 79 SER A CA 1
ATOM 596 C C . SER A 1 79 ? 5.357 -21.841 -1.306 1.00 89.81 79 SER A C 1
ATOM 598 O O . SER A 1 79 ? 5.690 -22.630 -2.190 1.00 89.81 79 SER A O 1
ATOM 600 N N . ILE A 1 80 ? 5.395 -20.515 -1.475 1.00 88.69 80 ILE A N 1
ATOM 601 C CA . ILE A 1 80 ? 5.679 -19.861 -2.762 1.00 88.69 80 ILE A CA 1
ATOM 602 C C . ILE A 1 80 ? 7.174 -19.573 -2.928 1.00 88.69 80 ILE A C 1
ATOM 604 O O . ILE A 1 80 ? 7.746 -19.863 -3.977 1.00 88.69 80 ILE A O 1
ATOM 608 N N . GLU A 1 81 ? 7.825 -18.993 -1.918 1.00 82.50 81 GLU A N 1
ATOM 609 C CA . GLU A 1 81 ? 9.181 -18.449 -2.071 1.00 82.50 81 GLU A CA 1
ATOM 610 C C . GLU A 1 81 ? 10.293 -19.462 -1.777 1.00 82.50 81 GLU A C 1
ATOM 612 O O . GLU A 1 81 ? 11.440 -19.212 -2.156 1.00 82.50 81 GLU A O 1
ATOM 617 N N . GLN A 1 82 ? 9.959 -20.590 -1.132 1.00 83.44 82 GLN A N 1
ATOM 618 C CA . GLN A 1 82 ? 10.877 -21.682 -0.776 1.00 83.44 82 GLN A CA 1
ATOM 619 C C . GLN A 1 82 ? 12.216 -21.175 -0.199 1.00 83.44 82 GLN A C 1
ATOM 621 O O . GLN A 1 82 ? 13.283 -21.370 -0.797 1.00 83.44 82 GLN A O 1
ATOM 626 N N . PRO A 1 83 ? 12.196 -20.510 0.972 1.00 73.44 83 PRO A N 1
ATOM 627 C CA . PRO A 1 83 ? 13.345 -19.758 1.485 1.00 73.44 83 PRO A CA 1
ATOM 628 C C . PRO A 1 83 ? 14.596 -20.619 1.704 1.00 73.44 83 PRO A C 1
ATOM 630 O O . PRO A 1 83 ? 15.716 -20.127 1.573 1.00 73.44 83 PRO A O 1
ATOM 633 N N . TRP A 1 84 ? 14.424 -21.919 1.963 1.00 76.00 84 TRP A N 1
ATOM 634 C CA . TRP A 1 84 ? 15.518 -22.874 2.161 1.00 76.00 84 TRP A CA 1
ATOM 635 C C . TRP A 1 84 ? 16.453 -22.998 0.949 1.00 76.00 84 TRP A C 1
ATOM 637 O O . TRP A 1 84 ? 17.655 -23.179 1.129 1.00 76.00 84 TRP A O 1
ATOM 647 N N . ASN A 1 85 ? 15.944 -22.858 -0.280 1.00 74.56 85 ASN A N 1
ATOM 648 C CA . ASN A 1 85 ? 16.769 -22.959 -1.488 1.00 74.56 85 ASN A CA 1
ATOM 649 C C . ASN A 1 85 ? 17.594 -21.687 -1.739 1.00 74.56 85 ASN A C 1
ATOM 651 O O . ASN A 1 85 ? 18.733 -21.773 -2.204 1.00 74.56 85 ASN A O 1
ATOM 655 N N . LYS A 1 86 ? 17.039 -20.516 -1.398 1.00 70.31 86 LYS A N 1
ATOM 656 C CA . LYS A 1 86 ? 17.697 -19.209 -1.563 1.00 70.31 86 LYS A CA 1
ATOM 657 C C . LYS A 1 86 ? 18.751 -18.950 -0.488 1.00 70.31 86 LYS A C 1
ATOM 659 O O . LYS A 1 86 ? 19.834 -18.482 -0.811 1.00 70.31 86 LYS A O 1
ATOM 664 N N . LEU A 1 87 ? 18.469 -19.315 0.764 1.00 66.31 87 LEU A N 1
ATOM 665 C CA . LEU A 1 87 ? 19.409 -19.166 1.884 1.00 66.31 87 LEU A CA 1
ATOM 666 C C . LEU A 1 87 ? 20.647 -20.066 1.745 1.00 66.31 87 LEU A C 1
ATOM 668 O O . LEU A 1 87 ? 21.715 -19.712 2.231 1.00 66.31 87 LEU A O 1
ATOM 672 N N . ARG A 1 88 ? 20.528 -21.210 1.058 1.00 65.50 88 ARG A N 1
ATOM 673 C CA . ARG A 1 88 ? 21.639 -22.156 0.861 1.00 65.50 88 ARG A CA 1
ATOM 674 C C . ARG A 1 88 ? 22.705 -21.667 -0.129 1.00 65.50 88 ARG A C 1
ATOM 676 O O . ARG A 1 88 ? 23.830 -22.140 -0.065 1.00 65.50 88 ARG A O 1
ATOM 683 N N . HIS A 1 89 ? 22.356 -20.740 -1.019 1.00 64.81 89 HIS A N 1
ATOM 684 C CA . HIS A 1 89 ? 23.261 -20.162 -2.023 1.00 64.81 89 HIS A CA 1
ATOM 685 C C . HIS A 1 89 ? 23.735 -18.750 -1.641 1.00 64.81 89 HIS A C 1
ATOM 687 O O . HIS A 1 89 ? 24.182 -17.993 -2.500 1.00 64.81 89 HIS A O 1
ATOM 693 N N . PHE A 1 90 ? 23.573 -18.359 -0.375 1.00 66.44 90 PHE A N 1
ATOM 694 C CA . PHE A 1 90 ? 23.791 -16.988 0.060 1.00 66.44 90 PHE A CA 1
ATOM 695 C C . PHE A 1 90 ? 25.144 -16.827 0.767 1.00 66.44 90 PHE A C 1
ATOM 697 O O . PHE A 1 90 ? 25.268 -17.128 1.949 1.00 66.44 90 PHE A O 1
ATOM 704 N N . ASP A 1 91 ? 26.133 -16.288 0.050 1.00 66.50 91 ASP A N 1
ATOM 705 C CA . ASP A 1 91 ? 27.477 -15.969 0.576 1.00 66.50 91 ASP A CA 1
ATOM 706 C C . ASP A 1 91 ? 27.567 -14.557 1.204 1.00 66.50 91 ASP A C 1
ATOM 708 O O . ASP A 1 91 ? 28.638 -14.075 1.574 1.00 66.50 91 ASP A O 1
ATOM 712 N N . GLY A 1 92 ? 26.436 -13.851 1.300 1.00 72.75 92 GLY A N 1
ATOM 713 C CA . GLY A 1 92 ? 26.348 -12.486 1.820 1.00 72.75 92 GLY A CA 1
ATOM 714 C C . GLY A 1 92 ? 26.356 -12.385 3.349 1.00 72.75 92 GLY A C 1
ATOM 715 O O . GLY A 1 92 ? 26.167 -13.354 4.080 1.00 72.75 92 GLY A O 1
ATOM 716 N N . ASN A 1 93 ? 26.518 -11.159 3.852 1.00 80.19 93 ASN A N 1
ATOM 717 C CA . ASN A 1 93 ? 26.572 -10.883 5.285 1.00 80.19 93 ASN A CA 1
ATOM 718 C C . ASN A 1 93 ? 25.167 -10.997 5.921 1.00 80.19 93 ASN A C 1
ATOM 720 O O . ASN A 1 93 ? 24.403 -10.028 5.958 1.00 80.19 93 ASN A O 1
ATOM 724 N N . ILE A 1 94 ? 24.822 -12.193 6.413 1.00 81.06 94 ILE A N 1
ATOM 725 C CA . ILE A 1 94 ? 23.496 -12.550 6.963 1.00 81.06 94 ILE A CA 1
ATOM 726 C C . ILE A 1 94 ? 23.029 -11.544 8.028 1.00 81.06 94 ILE A C 1
ATOM 728 O O . ILE A 1 94 ? 21.855 -11.179 8.073 1.00 81.06 94 ILE A O 1
ATOM 732 N N . PHE A 1 95 ? 23.953 -11.042 8.853 1.00 81.69 95 PHE A N 1
ATOM 733 C CA . PHE A 1 95 ? 23.643 -10.088 9.918 1.00 81.69 95 PHE A CA 1
ATOM 734 C C . PHE A 1 95 ? 23.107 -8.750 9.387 1.00 81.69 95 PHE A C 1
ATOM 736 O O . PHE A 1 95 ? 22.173 -8.190 9.957 1.00 81.69 95 PHE A O 1
ATOM 743 N N . PHE A 1 96 ? 23.644 -8.254 8.268 1.00 85.62 96 PHE A N 1
ATOM 744 C CA . PHE A 1 96 ? 23.180 -7.006 7.657 1.00 85.62 96 PHE A CA 1
ATOM 745 C C . PHE A 1 96 ? 21.777 -7.159 7.056 1.00 85.62 96 PHE A C 1
ATOM 747 O O . PHE A 1 96 ? 20.931 -6.283 7.217 1.00 85.62 96 PHE A O 1
ATOM 754 N N . MET A 1 97 ? 21.499 -8.304 6.427 1.00 82.94 97 MET A N 1
ATOM 755 C CA . MET A 1 97 ? 20.177 -8.608 5.869 1.00 82.94 97 MET A CA 1
ATOM 756 C C . MET A 1 97 ? 19.118 -8.789 6.951 1.00 82.94 97 MET A C 1
ATOM 758 O O . MET A 1 97 ? 18.023 -8.240 6.834 1.00 82.94 97 MET A O 1
ATOM 762 N N . LEU A 1 98 ? 19.459 -9.499 8.030 1.00 85.56 98 LEU A N 1
ATOM 763 C CA . LEU A 1 98 ? 18.602 -9.588 9.210 1.00 85.56 98 LEU A CA 1
ATOM 764 C C . LEU A 1 98 ? 18.355 -8.202 9.813 1.00 85.56 98 LEU A C 1
ATOM 766 O O . LEU A 1 98 ? 17.214 -7.883 10.135 1.00 85.56 98 LEU A O 1
ATOM 770 N N . GLY A 1 99 ? 19.387 -7.357 9.905 1.00 89.31 99 GLY A N 1
ATOM 771 C CA . GLY A 1 99 ? 19.262 -5.979 10.381 1.00 89.31 99 GLY A CA 1
ATOM 772 C C . GLY A 1 99 ? 18.286 -5.144 9.547 1.00 89.31 99 GLY A C 1
ATOM 773 O O . GLY A 1 99 ? 17.378 -4.527 10.104 1.00 89.31 99 GLY A O 1
ATOM 774 N N . LEU A 1 100 ? 18.414 -5.174 8.216 1.00 89.19 100 LEU A N 1
ATOM 775 C CA . LEU A 1 100 ? 17.487 -4.502 7.298 1.00 89.19 100 LEU A CA 1
ATOM 776 C C . LEU A 1 100 ? 16.061 -5.059 7.400 1.00 89.19 100 LEU A C 1
ATOM 778 O O . LEU A 1 100 ? 15.106 -4.285 7.409 1.00 89.19 100 LEU A O 1
ATOM 782 N N . GLY A 1 101 ? 15.911 -6.381 7.519 1.00 89.44 101 GLY A N 1
ATOM 783 C CA . GLY A 1 101 ? 14.609 -7.031 7.673 1.00 89.44 101 GLY A CA 1
ATOM 784 C C . GLY A 1 101 ? 13.905 -6.638 8.972 1.00 89.44 101 GLY A C 1
ATOM 785 O O . GLY A 1 101 ? 12.723 -6.297 8.956 1.00 89.44 101 GLY A O 1
ATOM 786 N N . VAL A 1 102 ? 14.634 -6.610 10.092 1.00 91.62 102 VAL A N 1
ATOM 787 C CA . VAL A 1 102 ? 14.101 -6.153 11.385 1.00 91.62 102 VAL A CA 1
ATOM 788 C C . VAL A 1 102 ? 13.728 -4.675 11.319 1.00 91.62 102 VAL A C 1
ATOM 790 O O . VAL A 1 102 ? 12.635 -4.308 11.748 1.00 91.62 102 VAL A O 1
ATOM 793 N N . LEU A 1 103 ? 14.585 -3.830 10.741 1.00 93.94 103 LEU A N 1
ATOM 794 C CA . LEU A 1 103 ? 14.312 -2.400 10.594 1.00 93.94 103 LEU A CA 1
ATOM 795 C C . LEU A 1 103 ? 13.071 -2.144 9.725 1.00 93.94 103 LEU A C 1
ATOM 797 O O . LEU A 1 103 ? 12.194 -1.374 10.118 1.00 93.94 103 LEU A O 1
ATOM 801 N N . GLY A 1 104 ? 12.947 -2.842 8.594 1.00 93.25 104 GLY A N 1
ATOM 802 C CA . GLY A 1 104 ? 11.754 -2.801 7.748 1.00 93.25 104 GLY A CA 1
ATOM 803 C C . GLY A 1 104 ? 10.501 -3.290 8.479 1.00 93.25 104 GLY A C 1
ATOM 804 O O . GLY A 1 104 ? 9.447 -2.666 8.377 1.00 93.25 104 GLY A O 1
ATOM 805 N N . GLY A 1 105 ? 10.620 -4.349 9.284 1.00 90.38 105 GLY A N 1
ATOM 806 C CA . GLY A 1 105 ? 9.532 -4.857 10.121 1.00 90.38 105 GLY A CA 1
ATOM 807 C C . GLY A 1 105 ? 9.051 -3.840 11.160 1.00 90.38 105 GLY A C 1
ATOM 808 O O . GLY A 1 105 ? 7.845 -3.647 11.318 1.00 90.38 105 GLY A O 1
ATOM 809 N N . VAL A 1 106 ? 9.972 -3.135 11.825 1.00 92.00 106 VAL A N 1
ATOM 810 C CA . VAL A 1 106 ? 9.633 -2.058 12.773 1.00 92.00 106 VAL A CA 1
ATOM 811 C C . VAL A 1 106 ? 8.909 -0.911 12.060 1.00 92.00 106 VAL A C 1
ATOM 813 O O . VAL A 1 106 ? 7.877 -0.450 12.550 1.00 92.00 106 VAL A O 1
ATOM 816 N N . LEU A 1 107 ? 9.388 -0.492 10.883 1.00 93.00 107 LEU A N 1
ATOM 817 C CA . LEU A 1 107 ? 8.730 0.542 10.075 1.00 93.00 107 LEU A CA 1
ATOM 818 C C . LEU A 1 107 ? 7.334 0.114 9.603 1.00 93.00 107 LEU A C 1
ATOM 820 O O . LEU A 1 107 ? 6.402 0.916 9.640 1.00 93.00 107 LEU A O 1
ATOM 824 N N . ALA A 1 108 ? 7.159 -1.149 9.213 1.00 89.62 108 ALA A N 1
ATOM 825 C CA . ALA A 1 108 ? 5.862 -1.686 8.809 1.00 89.62 108 ALA A CA 1
ATOM 826 C C . ALA A 1 108 ? 4.860 -1.701 9.976 1.00 89.62 108 ALA A C 1
ATOM 828 O O . ALA A 1 108 ? 3.707 -1.302 9.806 1.00 89.62 108 ALA A O 1
ATOM 829 N N . ILE A 1 109 ? 5.299 -2.097 11.178 1.00 88.19 109 ILE A N 1
ATOM 830 C CA . ILE A 1 109 ? 4.475 -2.033 12.395 1.00 88.19 109 ILE A CA 1
ATOM 831 C C . ILE A 1 109 ? 4.074 -0.585 12.688 1.00 88.19 109 ILE A C 1
ATOM 833 O O . ILE A 1 109 ? 2.901 -0.335 12.960 1.00 88.19 109 ILE A O 1
ATOM 837 N N . ALA A 1 110 ? 5.005 0.367 12.582 1.00 90.31 110 ALA A N 1
ATOM 838 C CA . ALA A 1 110 ? 4.716 1.788 12.773 1.00 90.31 110 ALA A CA 1
ATOM 839 C C . ALA A 1 110 ? 3.711 2.327 11.735 1.00 90.31 110 ALA A C 1
ATOM 841 O O . ALA A 1 110 ? 2.776 3.036 12.104 1.00 90.31 110 ALA A O 1
ATOM 842 N N . MET A 1 111 ? 3.839 1.945 10.459 1.00 89.62 111 MET A N 1
ATOM 843 C CA . MET A 1 111 ? 2.880 2.311 9.408 1.00 89.62 111 MET A CA 1
ATOM 844 C C . MET A 1 111 ? 1.476 1.788 9.728 1.00 89.62 111 MET A C 1
ATOM 846 O O . MET A 1 111 ? 0.518 2.560 9.733 1.00 89.62 111 MET A O 1
ATOM 850 N N . ILE A 1 112 ? 1.358 0.494 10.037 1.00 86.75 112 ILE A N 1
ATOM 851 C CA . ILE A 1 112 ? 0.080 -0.141 10.387 1.00 86.75 112 ILE A CA 1
ATOM 852 C C . ILE A 1 112 ? -0.521 0.532 11.622 1.00 86.75 112 ILE A C 1
ATOM 854 O O . ILE A 1 112 ? -1.732 0.741 11.685 1.00 86.75 112 ILE A O 1
ATOM 858 N N . MET A 1 113 ? 0.321 0.914 12.585 1.00 85.31 113 MET A N 1
ATOM 859 C CA . MET A 1 113 ? -0.122 1.664 13.747 1.00 85.31 113 MET A CA 1
ATOM 860 C C . MET A 1 113 ? -0.777 2.996 13.356 1.00 85.31 113 MET A C 1
ATOM 862 O O . MET A 1 113 ? -1.906 3.261 13.766 1.00 85.31 113 MET A O 1
ATOM 866 N N . CYS A 1 114 ? -0.131 3.797 12.510 1.00 87.06 114 CYS A N 1
ATOM 867 C CA . CYS A 1 114 ? -0.710 5.049 12.019 1.00 87.06 114 CYS A CA 1
ATOM 868 C C . CYS A 1 114 ? -2.027 4.833 11.251 1.00 87.06 114 CYS A C 1
ATOM 870 O O . CYS A 1 114 ? -2.979 5.590 11.439 1.00 87.06 114 CYS A O 1
ATOM 872 N N . GLU A 1 115 ? -2.111 3.794 10.417 1.00 85.81 115 GLU A N 1
ATOM 873 C CA . GLU A 1 115 ? -3.322 3.486 9.643 1.00 85.81 115 GLU A CA 1
ATOM 874 C C . GLU A 1 115 ? -4.506 3.108 10.552 1.00 85.81 115 GLU A C 1
ATOM 876 O O . GLU A 1 115 ? -5.633 3.560 10.330 1.00 85.81 115 GLU A O 1
ATOM 881 N N . PHE A 1 116 ? -4.262 2.330 11.612 1.00 83.62 116 PHE A N 1
ATOM 882 C CA . PHE A 1 116 ? -5.300 1.998 12.589 1.00 83.62 116 PHE A CA 1
ATOM 883 C C . PHE A 1 116 ? -5.720 3.201 13.449 1.00 83.62 116 PHE A C 1
ATOM 885 O O . PHE A 1 116 ? -6.916 3.331 13.718 1.00 83.62 116 PHE A O 1
ATOM 892 N N . ASP A 1 117 ? -4.800 4.085 13.858 1.00 84.19 117 ASP A N 1
ATOM 893 C CA . ASP A 1 117 ? -5.163 5.303 14.612 1.00 84.19 117 ASP A CA 1
ATOM 894 C C . ASP A 1 117 ? -6.055 6.211 13.758 1.00 84.19 117 ASP A C 1
ATOM 896 O O . ASP A 1 117 ? -7.079 6.718 14.227 1.00 84.19 117 ASP A O 1
ATOM 900 N N . LEU A 1 118 ? -5.726 6.333 12.467 1.00 83.69 118 LEU A N 1
ATOM 901 C CA . LEU A 1 118 ? -6.520 7.104 11.522 1.00 83.69 118 LEU A CA 1
ATOM 902 C C . LEU A 1 118 ? -7.929 6.519 11.359 1.00 83.69 118 LEU A C 1
ATOM 904 O O . LEU A 1 118 ? -8.894 7.277 11.419 1.00 83.69 118 LEU A O 1
ATOM 908 N N . ILE A 1 119 ? -8.082 5.193 11.229 1.00 83.69 119 ILE A N 1
ATOM 909 C CA . ILE A 1 119 ? -9.411 4.548 11.164 1.00 83.69 119 ILE A CA 1
ATOM 910 C C . ILE A 1 119 ? -10.208 4.747 12.452 1.00 83.69 119 ILE A C 1
ATOM 912 O O . ILE A 1 119 ? -11.420 4.910 12.391 1.00 83.69 119 ILE A O 1
ATOM 916 N N . MET A 1 120 ? -9.570 4.719 13.623 1.00 78.69 120 MET A N 1
ATOM 917 C CA . MET A 1 120 ? -10.297 4.923 14.879 1.00 78.69 120 MET A CA 1
ATOM 918 C C . MET A 1 120 ? -10.846 6.347 15.014 1.00 78.69 120 MET A C 1
ATOM 920 O O . MET A 1 120 ? -11.870 6.546 15.666 1.00 78.69 120 MET A O 1
ATOM 924 N N . ARG A 1 121 ? -10.172 7.335 14.414 1.00 81.56 121 ARG A N 1
ATOM 925 C CA . ARG A 1 121 ? -10.572 8.751 14.459 1.00 81.56 121 ARG A CA 1
ATOM 926 C C . ARG A 1 121 ? -11.424 9.188 13.265 1.00 81.56 121 ARG A C 1
ATOM 928 O O . ARG A 1 121 ? -12.130 10.185 13.366 1.00 81.56 121 ARG A O 1
ATOM 935 N N . SER A 1 122 ? -11.326 8.484 12.140 1.00 84.75 122 SER A N 1
ATOM 936 C CA . SER A 1 122 ? -11.923 8.835 10.843 1.00 84.75 122 SER A CA 1
ATOM 937 C C . SER A 1 122 ? -12.711 7.655 10.247 1.00 84.75 122 SER A C 1
ATOM 939 O O . SER A 1 122 ? -13.059 6.708 10.939 1.00 84.75 122 SER A O 1
ATOM 941 N N . SER A 1 123 ? -13.052 7.706 8.956 1.00 82.56 123 SER A N 1
ATOM 942 C CA . SER A 1 123 ? -13.699 6.599 8.234 1.00 82.56 123 SER A CA 1
ATOM 943 C C . SER A 1 123 ? -12.696 5.845 7.353 1.00 82.56 123 SER A C 1
ATOM 945 O O . SER A 1 123 ? -11.686 6.414 6.932 1.00 82.56 123 SER A O 1
ATOM 947 N N . ALA A 1 124 ? -12.983 4.586 6.994 1.00 79.69 124 ALA A N 1
ATOM 948 C CA . ALA A 1 124 ? -12.142 3.829 6.059 1.00 79.69 124 ALA A CA 1
ATOM 949 C C . ALA A 1 124 ? -12.021 4.521 4.694 1.00 79.69 124 ALA A C 1
ATOM 951 O O . ALA A 1 124 ? -11.015 4.356 4.019 1.00 79.69 124 ALA A O 1
ATOM 952 N N . ILE A 1 125 ? -13.006 5.334 4.298 1.00 82.75 125 ILE A N 1
ATOM 953 C CA . ILE A 1 125 ? -12.952 6.114 3.055 1.00 82.75 125 ILE A CA 1
ATOM 954 C C . ILE A 1 125 ? -11.828 7.155 3.110 1.00 82.75 125 ILE A C 1
ATOM 956 O O . ILE A 1 125 ? -11.086 7.299 2.143 1.00 82.75 125 ILE A O 1
ATOM 960 N N . ILE A 1 126 ? -11.657 7.834 4.249 1.00 85.25 126 ILE A N 1
ATOM 961 C CA . ILE A 1 126 ? -10.566 8.800 4.445 1.00 85.25 126 ILE A CA 1
ATOM 962 C C . ILE A 1 126 ? -9.213 8.080 4.416 1.00 85.25 126 ILE A C 1
ATOM 964 O O . ILE A 1 126 ? -8.281 8.561 3.775 1.00 85.25 126 ILE A O 1
ATOM 968 N N . LEU A 1 127 ? -9.119 6.900 5.041 1.00 86.00 127 LEU A N 1
ATOM 969 C CA . LEU A 1 127 ? -7.916 6.070 4.963 1.00 86.00 127 LEU A CA 1
ATOM 970 C C . LEU A 1 127 ? -7.592 5.677 3.511 1.00 86.00 127 LEU A C 1
ATOM 972 O O . LEU A 1 127 ? -6.436 5.764 3.113 1.00 86.00 127 LEU A O 1
ATOM 976 N N . MET A 1 128 ? -8.589 5.266 2.722 1.00 84.81 128 MET A N 1
ATOM 977 C CA . MET A 1 128 ? -8.387 4.874 1.321 1.00 84.81 128 MET A CA 1
ATOM 978 C C . MET A 1 128 ? -7.865 6.039 0.471 1.00 84.81 128 MET A C 1
ATOM 980 O O . MET A 1 128 ? -6.917 5.849 -0.284 1.00 84.81 128 MET A O 1
ATOM 984 N N . ILE A 1 129 ? -8.403 7.251 0.646 1.00 83.50 129 ILE A N 1
ATOM 985 C CA . ILE A 1 129 ? -7.900 8.457 -0.038 1.00 83.50 129 ILE A CA 1
ATOM 986 C C . ILE A 1 129 ? -6.457 8.767 0.394 1.00 83.50 129 ILE A C 1
ATOM 988 O O . ILE A 1 129 ? -5.598 9.018 -0.448 1.00 83.50 129 ILE A O 1
ATOM 992 N N . GLY A 1 130 ? -6.158 8.688 1.696 1.00 84.31 130 GLY A N 1
ATOM 993 C CA . GLY A 1 130 ? -4.785 8.826 2.197 1.00 84.31 130 GLY A CA 1
ATOM 994 C C . GLY A 1 130 ? -3.833 7.764 1.632 1.00 84.31 130 GLY A C 1
ATOM 995 O O . GLY A 1 130 ? -2.666 8.055 1.374 1.00 84.31 130 GLY A O 1
ATOM 996 N N . GLY A 1 131 ? -4.340 6.554 1.385 1.00 84.88 131 GLY A N 1
ATOM 997 C CA . GLY A 1 131 ? -3.631 5.472 0.707 1.00 84.88 131 GLY A CA 1
ATOM 998 C C . GLY A 1 131 ? -3.221 5.841 -0.717 1.00 84.88 131 GLY A C 1
ATOM 999 O O . GLY A 1 131 ? -2.044 5.716 -1.042 1.00 84.88 131 GLY A O 1
ATOM 1000 N N . VAL A 1 132 ? -4.143 6.388 -1.516 1.00 83.56 132 VAL A N 1
ATOM 1001 C CA . VAL A 1 132 ? -3.850 6.864 -2.883 1.00 83.56 132 VAL A CA 1
ATOM 1002 C C . VAL A 1 132 ? -2.762 7.941 -2.862 1.00 83.56 132 VAL A C 1
ATOM 1004 O O . VAL A 1 132 ? -1.810 7.881 -3.634 1.00 83.56 132 VAL A O 1
ATOM 1007 N N . ILE A 1 133 ? -2.829 8.888 -1.921 1.00 82.69 133 ILE A N 1
ATOM 1008 C CA . ILE A 1 133 ? -1.791 9.921 -1.768 1.00 82.69 133 ILE A CA 1
ATOM 1009 C C . ILE A 1 133 ? -0.432 9.290 -1.410 1.00 82.69 133 ILE A C 1
ATOM 1011 O O . ILE A 1 133 ? 0.594 9.658 -1.985 1.00 82.69 133 ILE A O 1
ATOM 1015 N N . LYS A 1 134 ? -0.406 8.323 -0.482 1.00 86.38 134 LYS A N 1
ATOM 1016 C CA . LYS A 1 134 ? 0.814 7.587 -0.098 1.00 86.38 134 LYS A CA 1
ATOM 1017 C C . LYS A 1 134 ? 1.427 6.858 -1.298 1.00 86.38 134 LYS A C 1
ATOM 1019 O O . LYS A 1 134 ? 2.646 6.887 -1.478 1.00 86.38 134 LYS A O 1
ATOM 1024 N N . GLU A 1 135 ? 0.596 6.216 -2.111 1.00 83.75 135 GLU A N 1
ATOM 1025 C CA . GLU A 1 135 ? 1.016 5.514 -3.326 1.00 83.75 135 GLU A CA 1
ATOM 1026 C C . GLU A 1 135 ? 1.586 6.496 -4.357 1.00 83.75 135 GLU A C 1
ATOM 1028 O O . GLU A 1 135 ? 2.698 6.285 -4.838 1.00 83.75 135 GLU A O 1
ATOM 1033 N N . MET A 1 136 ? 0.927 7.636 -4.586 1.00 82.19 136 MET A N 1
ATOM 1034 C CA . MET A 1 136 ? 1.421 8.697 -5.475 1.00 82.19 136 MET A CA 1
ATOM 1035 C C . MET A 1 136 ? 2.785 9.247 -5.053 1.00 82.19 136 MET A C 1
ATOM 1037 O O . MET A 1 136 ? 3.678 9.408 -5.887 1.00 82.19 136 MET A O 1
ATOM 1041 N N . ILE A 1 137 ? 2.983 9.503 -3.756 1.00 86.50 137 ILE A N 1
ATOM 1042 C CA . ILE A 1 137 ? 4.283 9.943 -3.225 1.00 86.50 137 ILE A CA 1
ATOM 1043 C C . ILE A 1 137 ? 5.345 8.870 -3.478 1.00 86.50 137 ILE A C 1
ATOM 1045 O O . ILE A 1 137 ? 6.467 9.194 -3.861 1.00 86.50 137 ILE A O 1
ATOM 1049 N N . THR A 1 138 ? 4.991 7.597 -3.303 1.00 87.44 138 THR A N 1
ATOM 1050 C CA . THR A 1 138 ? 5.913 6.477 -3.529 1.00 87.44 138 THR A CA 1
ATOM 1051 C C . THR A 1 138 ? 6.311 6.374 -5.001 1.00 87.44 138 THR A C 1
ATOM 1053 O O . THR A 1 138 ? 7.494 6.209 -5.290 1.00 87.44 138 THR A O 1
ATOM 1056 N N . ILE A 1 139 ? 5.364 6.544 -5.931 1.00 83.94 139 ILE A N 1
ATOM 1057 C CA . ILE A 1 139 ? 5.636 6.568 -7.377 1.00 83.94 139 ILE A CA 1
ATOM 1058 C C . ILE A 1 139 ? 6.556 7.744 -7.724 1.00 83.94 139 ILE A C 1
ATOM 1060 O O . ILE A 1 139 ? 7.582 7.549 -8.372 1.00 83.94 139 ILE A O 1
ATOM 1064 N N . MET A 1 140 ? 6.239 8.952 -7.247 1.00 82.56 140 MET A N 1
ATOM 1065 C CA . MET A 1 140 ? 7.053 10.149 -7.495 1.00 82.56 140 MET A CA 1
ATOM 1066 C C . MET A 1 140 ? 8.480 9.992 -6.968 1.00 82.56 140 MET A C 1
ATOM 1068 O O . MET A 1 140 ? 9.441 10.282 -7.681 1.00 82.56 140 MET A O 1
ATOM 1072 N N . LEU A 1 141 ? 8.635 9.496 -5.738 1.00 85.50 141 LEU A N 1
ATOM 1073 C CA . LEU A 1 141 ? 9.949 9.215 -5.164 1.00 85.50 141 LEU A CA 1
ATOM 1074 C C . LEU A 1 141 ? 10.690 8.138 -5.958 1.00 85.50 141 LEU A C 1
ATOM 1076 O O . LEU A 1 141 ? 11.878 8.305 -6.219 1.00 85.50 141 LEU A O 1
ATOM 1080 N N . GLY A 1 142 ? 10.002 7.076 -6.382 1.00 85.19 142 GLY A N 1
ATOM 1081 C CA . GLY A 1 142 ? 10.582 6.022 -7.212 1.00 85.19 142 GLY A CA 1
ATOM 1082 C C . GLY A 1 142 ? 11.156 6.565 -8.518 1.00 85.19 142 GLY A C 1
ATOM 1083 O O . GLY A 1 142 ? 12.302 6.273 -8.847 1.00 85.19 142 GLY A O 1
ATOM 1084 N N . VAL A 1 143 ? 10.413 7.432 -9.208 1.00 83.12 143 VAL A N 1
ATOM 1085 C CA . VAL A 1 143 ? 10.862 8.077 -10.452 1.00 83.12 143 VAL A CA 1
ATOM 1086 C C . VAL A 1 143 ? 12.075 8.977 -10.216 1.00 83.12 143 VAL A C 1
ATOM 1088 O O . VAL A 1 143 ? 13.030 8.933 -10.989 1.00 83.12 143 VAL A O 1
ATOM 1091 N N . ILE A 1 144 ? 12.059 9.785 -9.150 1.00 82.94 144 ILE A N 1
ATOM 1092 C CA . ILE A 1 144 ? 13.167 10.698 -8.830 1.00 82.94 144 ILE A CA 1
ATOM 1093 C C . ILE A 1 144 ? 14.441 9.912 -8.502 1.00 82.94 144 ILE A C 1
ATOM 1095 O O . ILE A 1 144 ? 15.520 10.299 -8.944 1.00 82.94 144 ILE A O 1
ATOM 1099 N N . ILE A 1 145 ? 14.319 8.823 -7.737 1.00 87.62 145 ILE A N 1
ATOM 1100 C CA . ILE A 1 145 ? 15.455 8.009 -7.284 1.00 87.62 145 ILE A CA 1
ATOM 1101 C C . ILE A 1 145 ? 16.016 7.151 -8.424 1.00 87.62 145 ILE A C 1
ATOM 1103 O O . ILE A 1 145 ? 17.234 7.073 -8.578 1.00 87.62 145 ILE A O 1
ATOM 1107 N N . ASN A 1 146 ? 15.153 6.519 -9.225 1.00 79.62 146 ASN A N 1
ATOM 1108 C CA . ASN A 1 146 ? 15.580 5.647 -10.323 1.00 79.62 146 ASN A CA 1
ATOM 1109 C C . ASN A 1 146 ? 15.946 6.415 -11.602 1.00 79.62 146 ASN A C 1
ATOM 1111 O O . ASN A 1 146 ? 16.478 5.813 -12.531 1.00 79.62 146 ASN A O 1
ATOM 1115 N N . HIS A 1 147 ? 15.694 7.729 -11.652 1.00 77.44 147 HIS A N 1
ATOM 1116 C CA . HIS A 1 147 ? 15.889 8.570 -12.837 1.00 77.44 147 HIS A CA 1
ATOM 1117 C C . HIS A 1 147 ? 15.186 8.022 -14.095 1.00 77.44 147 HIS A C 1
ATOM 1119 O O . HIS A 1 147 ? 15.678 8.177 -15.215 1.00 77.44 147 HIS A O 1
ATOM 1125 N N . ASP A 1 148 ? 14.021 7.395 -13.913 1.00 74.31 148 ASP A N 1
ATOM 1126 C CA . ASP A 1 148 ? 13.267 6.795 -15.009 1.00 74.31 148 ASP A CA 1
ATOM 1127 C C . ASP A 1 148 ? 12.607 7.858 -15.896 1.00 74.31 148 ASP A C 1
ATOM 1129 O O . ASP A 1 148 ? 12.077 8.877 -15.441 1.00 74.31 148 ASP A O 1
ATOM 1133 N N . SER A 1 149 ? 12.625 7.607 -17.206 1.00 67.25 149 SER A N 1
ATOM 1134 C CA . SER A 1 149 ? 12.022 8.498 -18.197 1.00 67.25 149 SER A CA 1
ATOM 1135 C C . SER A 1 149 ? 10.508 8.298 -18.243 1.00 67.25 149 SER A C 1
ATOM 1137 O O . SER A 1 149 ? 10.008 7.400 -18.916 1.00 67.25 149 SER A O 1
ATOM 1139 N N . LEU A 1 150 ? 9.762 9.158 -17.546 1.00 66.56 150 LEU A N 1
ATOM 1140 C CA . LEU A 1 150 ? 8.302 9.155 -17.609 1.00 66.56 150 LEU A CA 1
ATOM 1141 C C . LEU A 1 150 ? 7.798 9.594 -18.986 1.00 66.56 150 LEU A C 1
ATOM 1143 O O . LEU A 1 150 ? 8.104 10.685 -19.475 1.00 66.56 150 LEU A O 1
ATOM 1147 N N . ASN A 1 151 ? 6.935 8.771 -19.579 1.00 76.44 151 ASN A N 1
ATOM 1148 C CA . ASN A 1 151 ? 6.170 9.167 -20.752 1.00 76.44 151 ASN A CA 1
ATOM 1149 C C . ASN A 1 151 ? 5.227 10.336 -20.397 1.00 76.44 151 ASN A C 1
ATOM 1151 O O . ASN A 1 151 ? 4.674 10.398 -19.295 1.00 76.44 151 ASN A O 1
ATOM 1155 N N . LYS A 1 152 ? 4.994 11.254 -21.345 1.00 76.50 152 LYS A N 1
ATOM 1156 C CA . LYS A 1 152 ? 4.151 12.450 -21.132 1.00 76.50 152 LYS A CA 1
ATOM 1157 C C . LYS A 1 152 ? 2.725 12.088 -20.698 1.00 76.50 152 LYS A C 1
ATOM 1159 O O . LYS A 1 152 ? 2.112 12.824 -19.932 1.00 76.50 152 LYS A O 1
ATOM 1164 N N . ILE A 1 153 ? 2.226 10.940 -21.159 1.00 78.56 153 ILE A N 1
ATOM 1165 C CA . ILE A 1 153 ? 0.904 10.402 -20.809 1.00 78.56 153 ILE A CA 1
ATOM 1166 C C . ILE A 1 153 ? 0.865 9.952 -19.340 1.00 78.56 153 ILE A C 1
ATOM 1168 O O . ILE A 1 153 ? -0.072 10.300 -18.628 1.00 78.56 153 ILE A O 1
ATOM 1172 N N . ASN A 1 154 ? 1.907 9.264 -18.861 1.00 78.50 154 ASN A N 1
ATOM 1173 C CA . ASN A 1 154 ? 1.984 8.792 -17.476 1.00 78.50 154 ASN A CA 1
ATOM 1174 C C . ASN A 1 154 ? 2.097 9.969 -16.488 1.00 78.50 154 ASN A C 1
ATOM 1176 O O . ASN A 1 154 ? 1.374 10.043 -15.498 1.00 78.50 154 ASN A O 1
ATOM 1180 N N . SER A 1 155 ? 2.920 10.971 -16.820 1.00 78.44 155 SER A N 1
ATOM 1181 C CA . SER A 1 155 ? 3.009 12.210 -16.034 1.00 78.44 155 SER A CA 1
ATOM 1182 C C . SER A 1 155 ? 1.670 12.964 -15.970 1.00 78.44 155 SER A C 1
ATOM 1184 O O . SER A 1 155 ? 1.297 13.463 -14.907 1.00 78.44 155 SER A O 1
ATOM 1186 N N . GLY A 1 156 ? 0.917 12.996 -17.077 1.00 81.75 156 GLY A N 1
ATOM 1187 C CA . GLY A 1 156 ? -0.435 13.556 -17.113 1.00 81.75 156 GLY A CA 1
ATOM 1188 C C . GLY A 1 156 ? -1.433 12.782 -16.246 1.00 81.75 156 GLY A C 1
ATOM 1189 O O . GLY A 1 156 ? -2.217 13.402 -15.530 1.00 81.75 156 GLY A O 1
ATOM 1190 N N . GLY A 1 157 ? -1.372 11.447 -16.253 1.00 80.88 157 GLY A N 1
ATOM 1191 C CA . GLY A 1 157 ? -2.194 10.592 -15.391 1.00 80.88 157 GLY A CA 1
ATOM 1192 C C . GLY A 1 157 ? -1.959 10.870 -13.906 1.00 80.88 157 GLY A C 1
ATOM 1193 O O . GLY A 1 157 ? -2.916 11.145 -13.183 1.00 80.88 157 GLY A O 1
ATOM 1194 N N . CYS A 1 158 ? -0.695 10.944 -13.475 1.00 79.31 158 CYS A N 1
ATOM 1195 C CA . CYS A 1 158 ? -0.350 11.325 -12.102 1.00 79.31 158 CYS A CA 1
ATOM 1196 C C . CYS A 1 158 ? -0.901 12.707 -11.718 1.00 79.31 158 CYS A C 1
ATOM 1198 O O . CYS A 1 158 ? -1.412 12.883 -10.614 1.00 79.31 158 CYS A O 1
ATOM 1200 N N . ALA A 1 159 ? -0.831 13.694 -12.619 1.00 81.88 159 ALA A N 1
ATOM 1201 C CA . ALA A 1 159 ? -1.374 15.025 -12.352 1.00 81.88 159 ALA A CA 1
ATOM 1202 C C . ALA A 1 159 ? -2.897 14.990 -12.140 1.00 81.88 159 ALA A C 1
ATOM 1204 O O . ALA A 1 159 ? -3.398 15.624 -11.216 1.00 81.88 159 ALA A O 1
ATOM 1205 N N . ILE A 1 160 ? -3.627 14.219 -12.952 1.00 83.25 160 ILE A N 1
ATOM 1206 C CA . ILE A 1 160 ? -5.083 14.057 -12.816 1.00 83.25 160 ILE A CA 1
ATOM 1207 C C . ILE A 1 160 ? -5.437 13.407 -11.475 1.00 83.25 160 ILE A C 1
ATOM 1209 O O . ILE A 1 160 ? -6.361 13.877 -10.813 1.00 83.25 160 ILE A O 1
ATOM 1213 N N . VAL A 1 161 ? -4.686 12.388 -11.042 1.00 83.69 161 VAL A N 1
ATOM 1214 C CA . VAL A 1 161 ? -4.890 11.775 -9.719 1.00 83.69 161 VAL A CA 1
ATOM 1215 C C . VAL A 1 161 ? -4.660 12.786 -8.594 1.00 83.69 161 VAL A C 1
ATOM 1217 O O . VAL A 1 161 ? -5.435 12.819 -7.648 1.00 83.69 161 VAL A O 1
ATOM 1220 N N . PHE A 1 162 ? -3.652 13.654 -8.708 1.00 81.31 162 PHE A N 1
ATOM 1221 C CA . PHE A 1 162 ? -3.388 14.705 -7.717 1.00 81.31 162 PHE A CA 1
ATOM 1222 C C . PHE A 1 162 ? -4.491 15.769 -7.616 1.00 81.31 162 PHE A C 1
ATOM 1224 O O . PHE A 1 162 ? -4.650 16.378 -6.559 1.00 81.31 162 PHE A O 1
ATOM 1231 N N . PHE A 1 163 ? -5.216 16.033 -8.706 1.00 81.44 163 PHE A N 1
ATOM 1232 C CA . PHE A 1 163 ? -6.304 17.015 -8.726 1.00 81.44 163 PHE A CA 1
ATOM 1233 C C . PHE A 1 163 ? -7.652 16.459 -8.246 1.00 81.44 163 PHE A C 1
ATOM 1235 O O . PHE A 1 163 ? -8.537 17.258 -7.928 1.00 81.44 163 PHE A O 1
ATOM 1242 N N . GLY A 1 164 ? -7.827 15.134 -8.247 1.00 73.25 164 GLY A N 1
ATOM 1243 C CA . GLY A 1 164 ? -9.051 14.456 -7.809 1.00 73.25 164 GLY A CA 1
ATOM 1244 C C . GLY A 1 164 ? -9.154 14.365 -6.298 1.00 73.25 164 GLY A C 1
ATOM 1245 O O . GLY A 1 164 ? -10.185 14.837 -5.767 1.00 73.25 164 GLY A O 1
#

Secondary structure (DSSP, 8-state):
-HHHHHHHHHHHHHHHHT-TT--HHHHHHHHHHHHHHHHHHHHHHHHHHH-SS----HHHHHHHHHHHHHHHHHHHHHHHH-HHHHHTT--S-HHHHHHHHHHHHHHHHHHHHHHHHHHHHS-HHHHHHHHHHHHHHHHHHHHHHHT----HHHHHHHHHHHH-

Sequence (164 aa):
LLIIITIIASGEFLTVVGETDFKLIAFLQCLAASCMSGARWTLVQLKIQSLDPPLKTMLATMRILAPSMSLIMLFLSLSIEQPWNKLRHFDGNIFFMLGLGVLGGVLAIAMIMCEFDLIMRSSAIILMIGGVIKEMITIMLGVIINHDSLNKINSGGCAIVFFG

pLDDT: mean 81.7, std 7.58, range [54.41, 93.94]

InterPro domains:
  IPR050186 Triose Phosphate/Phosphate Translocator [PTHR11132] (3-164)

Radius of gyration: 19.22 Å; chains: 1; bounding box: 47×40×48 Å

Foldseek 3Di:
DVVLVVLLVVLVVLLQVQDPDRDPVVVVVVVVVLVVVLVVLQVLLVVQVPDVVRPPDLVVSCVVVVVVVCVVVVVVCCVPVVVVVVVVPDPDDVVVVVVVVVVVVVVVVVVVSVLSVCVVVHPVVVSVLVVLVVVLVVVVVCCVVVVDDDDPSNVSSSVSNVVD

Organism: Cyclophora tenuis (NCBI:txid216820)